Protein AF-A0A084EGR9-F1 (afdb_monomer_lite)

Foldseek 3Di:
DDDPPDDDPVRVVCLVVLLVCCLVVVDPLVVLQVQLVVLQVCLVVDPDVVSSVVSNVSSVSSVVSSVSNVPDHPVVVVVVVVVVVVVVPDDD

pLDDT: mean 81.94, std 16.38, range [44.16, 97.94]

Organism: Sphingobium yanoikuyae (NCBI:txid13690)

Secondary structure (DSSP, 8-state):
---TTSPPHHHHHHHHHHHHHHHHTSS-HHHHHHHHHHHHHHHHT-S-HHHHHHHHHHHHHHHHHHHHHTSS-HHHHHHHHHHHHHTT----

Structure (mmCIF, N/CA/C/O backbone):
data_AF-A0A084EGR9-F1
#
_entry.id   AF-A0A084EGR9-F1
#
loop_
_atom_site.group_PDB
_atom_site.id
_atom_site.type_symbol
_atom_site.label_atom_id
_atom_site.label_alt_id
_atom_site.label_comp_id
_atom_site.label_asym_id
_atom_site.label_entity_id
_atom_site.label_seq_id
_atom_site.pdbx_PDB_ins_code
_atom_site.Cartn_x
_atom_site.Cartn_y
_atom_site.Cartn_z
_atom_site.occupancy
_atom_site.B_iso_or_equiv
_atom_site.auth_seq_id
_atom_site.auth_comp_id
_atom_site.auth_asym_id
_atom_site.auth_atom_id
_atom_site.pdbx_PDB_model_num
ATOM 1 N N . MET A 1 1 ? 2.160 24.294 -8.907 1.00 50.25 1 MET A N 1
ATOM 2 C CA . MET A 1 1 ? 3.022 23.184 -9.355 1.00 50.25 1 MET A CA 1
ATOM 3 C C . MET A 1 1 ? 3.042 22.200 -8.210 1.00 50.25 1 MET A C 1
ATOM 5 O O . MET A 1 1 ? 3.292 22.648 -7.103 1.00 50.25 1 MET A O 1
ATOM 9 N N . HIS A 1 2 ? 2.659 20.949 -8.444 1.00 49.06 2 HIS A N 1
ATOM 10 C CA . HIS A 1 2 ? 2.869 19.885 -7.464 1.00 49.06 2 HIS A CA 1
ATOM 11 C C . HIS A 1 2 ? 4.316 19.437 -7.655 1.00 49.06 2 HIS A C 1
ATOM 13 O O . HIS A 1 2 ? 4.698 19.178 -8.801 1.00 49.06 2 HIS A O 1
ATOM 19 N N . GLU A 1 3 ? 5.129 19.443 -6.604 1.00 54.16 3 GLU A N 1
ATOM 20 C CA . GLU A 1 3 ? 6.418 18.763 -6.682 1.00 54.16 3 GLU A CA 1
ATOM 21 C C . GLU A 1 3 ? 6.138 17.264 -6.868 1.00 54.16 3 GLU A C 1
ATOM 23 O O . GLU A 1 3 ? 5.229 16.743 -6.224 1.00 54.16 3 GLU A O 1
ATOM 28 N N . PRO A 1 4 ? 6.831 16.586 -7.797 1.00 59.66 4 PRO A N 1
ATOM 29 C CA . PRO A 1 4 ? 6.581 15.176 -8.102 1.00 59.66 4 PRO A CA 1
ATOM 30 C C . PRO A 1 4 ? 6.824 14.240 -6.907 1.00 59.66 4 PRO A C 1
ATOM 32 O O . PRO A 1 4 ? 6.357 13.106 -6.947 1.00 59.66 4 PRO A O 1
ATOM 35 N N . ASP A 1 5 ? 7.498 14.730 -5.862 1.00 62.91 5 ASP A N 1
ATOM 36 C CA . ASP A 1 5 ? 7.815 13.992 -4.637 1.00 62.91 5 ASP A CA 1
ATOM 37 C C . ASP A 1 5 ? 6.801 14.220 -3.499 1.00 62.91 5 ASP A C 1
ATOM 39 O O . ASP A 1 5 ? 6.870 13.542 -2.473 1.00 62.91 5 ASP A O 1
ATOM 43 N N . ASP A 1 6 ? 5.847 15.145 -3.664 1.00 74.06 6 ASP A N 1
ATOM 44 C CA . ASP A 1 6 ? 4.786 15.357 -2.679 1.00 74.06 6 ASP A CA 1
ATOM 45 C C . ASP A 1 6 ? 3.601 14.423 -2.962 1.00 74.06 6 ASP A C 1
ATOM 47 O O . ASP A 1 6 ? 3.086 14.420 -4.088 1.00 74.06 6 ASP A O 1
ATOM 51 N N . PRO A 1 7 ? 3.103 13.681 -1.953 1.00 73.56 7 PRO A N 1
ATOM 52 C CA . PRO A 1 7 ? 1.933 12.845 -2.134 1.00 73.56 7 PRO A CA 1
ATOM 53 C C . PRO A 1 7 ? 0.742 13.707 -2.537 1.00 73.56 7 PRO A C 1
ATOM 55 O O . PRO A 1 7 ? 0.454 14.755 -1.950 1.00 73.56 7 PRO A O 1
ATOM 58 N N . CYS A 1 8 ? 0.010 13.250 -3.542 1.00 85.31 8 CYS A N 1
ATOM 59 C CA . CYS A 1 8 ? -1.213 13.920 -3.930 1.00 85.31 8 CYS A CA 1
ATOM 60 C C . CYS A 1 8 ? -2.295 13.730 -2.862 1.00 85.31 8 CYS A C 1
ATOM 62 O O . CYS A 1 8 ? -2.279 12.790 -2.065 1.00 85.31 8 CYS A O 1
ATOM 64 N N . PHE A 1 9 ? -3.312 14.595 -2.882 1.00 86.62 9 PHE A N 1
ATOM 65 C CA . PHE A 1 9 ? -4.432 14.519 -1.937 1.00 86.62 9 PHE A CA 1
ATOM 66 C C . PHE A 1 9 ? -5.069 13.118 -1.856 1.00 86.62 9 PHE A C 1
ATOM 68 O O . PHE A 1 9 ? -5.509 12.690 -0.789 1.00 86.62 9 PHE A O 1
ATOM 75 N N . ALA A 1 10 ? -5.114 12.387 -2.975 1.00 87.62 10 ALA A N 1
ATOM 76 C CA . ALA A 1 10 ? -5.646 11.030 -3.002 1.00 87.62 10 ALA A CA 1
ATOM 77 C C . ALA A 1 10 ? -4.770 10.044 -2.209 1.00 87.62 10 ALA A C 1
ATOM 79 O O . ALA A 1 10 ? -5.307 9.225 -1.467 1.00 87.62 10 ALA A O 1
ATOM 80 N N . GLU A 1 11 ? -3.446 10.144 -2.315 1.00 86.19 11 GLU A N 1
ATOM 81 C CA . GLU A 1 11 ? -2.498 9.297 -1.582 1.00 86.19 11 GLU A CA 1
ATOM 82 C C . GLU A 1 11 ? -2.544 9.591 -0.083 1.00 86.19 11 GLU A C 1
ATOM 84 O O . GLU A 1 11 ? -2.626 8.665 0.726 1.00 86.19 11 GLU A O 1
ATOM 89 N N . GLU A 1 12 ? -2.616 10.867 0.302 1.00 87.12 12 GLU A N 1
ATOM 90 C CA . GLU A 1 12 ? -2.808 11.252 1.703 1.00 87.12 12 GLU A CA 1
ATOM 91 C C . GLU A 1 12 ? -4.127 10.719 2.278 1.00 87.12 12 GLU A C 1
ATOM 93 O O . GLU A 1 12 ? -4.199 10.283 3.432 1.00 87.12 12 GLU A O 1
ATOM 98 N N . PHE A 1 13 ? -5.198 10.768 1.485 1.00 89.19 13 PHE A N 1
ATOM 99 C CA . PHE A 1 13 ? -6.506 10.268 1.888 1.00 89.19 13 PHE A CA 1
ATOM 100 C C . PHE A 1 13 ? -6.505 8.743 2.035 1.00 89.19 13 PHE A C 1
ATOM 102 O O . PHE A 1 13 ? -7.005 8.222 3.037 1.00 89.19 13 PHE A O 1
ATOM 109 N N . LEU A 1 14 ? -5.883 8.027 1.094 1.00 90.88 14 LEU A N 1
ATOM 110 C CA . LEU A 1 14 ? -5.678 6.581 1.178 1.00 90.88 14 LEU A CA 1
ATOM 111 C C . LEU A 1 14 ? -4.847 6.209 2.408 1.00 90.88 14 LEU A C 1
ATOM 113 O O . LEU A 1 14 ? -5.244 5.307 3.143 1.00 90.88 14 LEU A O 1
ATOM 117 N N . GLY A 1 15 ? -3.782 6.957 2.709 1.00 89.00 15 GLY A N 1
ATOM 118 C CA . GLY A 1 15 ? -2.962 6.757 3.906 1.00 89.00 15 GLY A CA 1
ATOM 119 C C . GLY A 1 15 ? -3.749 6.832 5.218 1.00 89.00 15 GLY A C 1
ATOM 120 O O . GLY A 1 15 ? -3.413 6.149 6.181 1.00 89.00 15 GLY A O 1
ATOM 121 N N . LYS A 1 16 ? -4.846 7.599 5.259 1.00 86.88 16 LYS A N 1
ATOM 122 C CA . LYS A 1 16 ? -5.732 7.692 6.434 1.00 86.88 16 LYS A CA 1
ATOM 123 C C . LYS A 1 16 ? -6.783 6.584 6.479 1.00 86.88 16 LYS A C 1
ATOM 125 O O . LYS A 1 16 ? -7.137 6.125 7.564 1.00 86.88 16 LYS A O 1
ATOM 130 N N . ILE A 1 17 ? -7.313 6.184 5.325 1.00 93.25 17 ILE A N 1
ATOM 131 C CA . ILE A 1 17 ? -8.448 5.253 5.244 1.00 93.25 17 ILE A CA 1
ATOM 132 C C . ILE A 1 17 ? -8.006 3.796 5.238 1.00 93.25 17 ILE A C 1
ATOM 134 O O . ILE A 1 17 ? -8.638 2.975 5.901 1.00 93.25 17 ILE A O 1
ATOM 138 N N . MET A 1 18 ? -6.928 3.461 4.532 1.00 94.75 18 MET A N 1
ATOM 139 C CA . MET A 1 18 ? -6.500 2.074 4.354 1.00 94.75 18 MET A CA 1
ATOM 140 C C . MET A 1 18 ? -6.230 1.360 5.685 1.00 94.75 18 MET A C 1
ATOM 142 O O . MET A 1 18 ? -6.803 0.286 5.886 1.00 94.75 18 MET A O 1
ATOM 146 N N . PRO A 1 19 ? -5.498 1.947 6.655 1.00 92.38 19 PRO A N 1
ATOM 147 C CA . PRO A 1 19 ? -5.323 1.319 7.965 1.00 92.38 19 PRO A CA 1
ATOM 148 C C . PRO A 1 19 ? -6.645 1.075 8.708 1.00 92.38 19 PRO A C 1
ATOM 150 O O . PRO A 1 19 ? -6.809 0.057 9.381 1.00 92.38 19 PRO A O 1
ATOM 153 N N . ALA A 1 20 ? -7.614 1.991 8.578 1.00 88.88 20 ALA A N 1
ATOM 154 C CA . ALA A 1 20 ? -8.922 1.860 9.214 1.00 88.88 20 ALA A CA 1
ATOM 155 C C . ALA A 1 20 ? -9.749 0.725 8.590 1.00 88.88 20 ALA A C 1
ATOM 157 O O . ALA A 1 20 ? -10.313 -0.083 9.326 1.00 88.88 20 ALA A O 1
ATOM 158 N N . LEU A 1 21 ? -9.779 0.622 7.257 1.00 91.19 21 LEU A N 1
ATOM 159 C CA . LEU A 1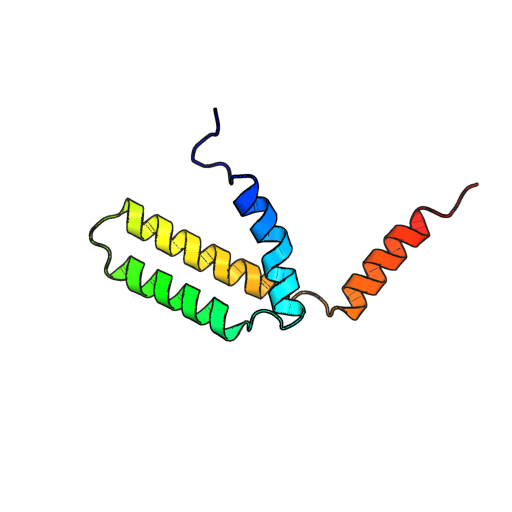 21 ? -10.468 -0.461 6.542 1.00 91.19 21 LEU A CA 1
ATOM 160 C C . LEU A 1 21 ? -9.861 -1.834 6.855 1.00 91.19 21 LEU A C 1
ATOM 162 O O . LEU A 1 21 ? -10.596 -2.804 7.038 1.00 91.19 21 LEU A O 1
ATOM 166 N N . ILE A 1 22 ? -8.529 -1.918 6.963 1.00 92.00 22 ILE A N 1
ATOM 167 C CA . ILE A 1 22 ? -7.842 -3.155 7.363 1.00 92.00 22 ILE A CA 1
ATOM 168 C C . ILE A 1 22 ? -8.246 -3.541 8.791 1.00 92.00 22 ILE A C 1
ATOM 170 O O . ILE A 1 22 ? -8.637 -4.679 9.041 1.00 92.00 22 ILE A O 1
ATOM 174 N N . ARG A 1 23 ? -8.230 -2.582 9.726 1.00 86.56 23 ARG A N 1
ATOM 175 C CA . ARG A 1 23 ? -8.601 -2.817 11.131 1.00 86.56 23 ARG A CA 1
ATOM 176 C C . ARG A 1 23 ? -10.063 -3.234 11.306 1.00 86.56 23 ARG A C 1
ATOM 178 O O . ARG A 1 23 ? -10.364 -4.034 12.188 1.00 86.56 23 ARG A O 1
ATOM 185 N N . MET A 1 24 ? -10.972 -2.694 10.494 1.00 88.38 24 MET A N 1
ATOM 186 C CA . MET A 1 24 ? -12.390 -3.081 10.497 1.00 88.38 24 MET A CA 1
ATOM 187 C C . MET A 1 24 ? -12.628 -4.467 9.881 1.00 88.38 24 MET A C 1
ATOM 189 O O . MET A 1 24 ? -13.700 -5.037 10.067 1.00 88.38 24 MET A O 1
ATOM 193 N N . GLY A 1 25 ? -11.631 -5.034 9.195 1.00 87.44 25 GLY A N 1
ATOM 194 C CA . GLY A 1 25 ? -11.731 -6.322 8.515 1.00 87.44 25 GLY A CA 1
ATOM 195 C C . GLY A 1 25 ? -12.391 -6.249 7.136 1.00 87.44 25 GLY A C 1
ATOM 196 O O . GLY A 1 25 ? -12.520 -7.285 6.484 1.00 87.44 25 GLY A O 1
ATOM 197 N N . ASP A 1 26 ? -12.754 -5.050 6.667 1.00 92.50 26 ASP A N 1
ATOM 198 C CA . ASP A 1 26 ? -13.286 -4.818 5.317 1.00 92.50 26 ASP A CA 1
ATOM 199 C C . ASP A 1 26 ? -12.246 -5.178 4.249 1.00 92.50 26 ASP A C 1
ATOM 201 O O . ASP A 1 26 ? -12.569 -5.686 3.174 1.00 92.50 26 ASP A O 1
ATOM 205 N N . ILE A 1 27 ? -10.971 -4.955 4.576 1.00 93.81 27 ILE A N 1
ATOM 206 C CA . ILE A 1 27 ? -9.825 -5.385 3.787 1.00 93.81 27 ILE A CA 1
ATOM 207 C C . ILE A 1 27 ? -9.004 -6.358 4.626 1.00 93.81 27 ILE A C 1
ATOM 209 O O . ILE A 1 27 ? -8.561 -6.049 5.728 1.00 93.81 27 ILE A O 1
ATOM 213 N N . ARG A 1 28 ? -8.759 -7.556 4.093 1.00 93.69 28 ARG A N 1
ATOM 214 C CA . ARG A 1 28 ? -7.937 -8.548 4.791 1.00 93.69 28 ARG A CA 1
ATOM 215 C C . ARG A 1 28 ? -6.468 -8.144 4.743 1.00 93.69 28 ARG A C 1
ATOM 217 O O . ARG A 1 28 ? -5.908 -8.025 3.656 1.00 93.69 28 ARG A O 1
ATOM 224 N N . GLU A 1 29 ? -5.831 -8.080 5.907 1.00 93.25 29 GLU A N 1
ATOM 225 C CA . GLU A 1 29 ? -4.385 -7.864 6.063 1.00 93.25 29 GLU A CA 1
ATOM 226 C C . GLU A 1 29 ? -3.555 -8.759 5.129 1.00 93.25 29 GLU A C 1
ATOM 228 O O . GLU A 1 29 ? -2.726 -8.281 4.359 1.00 93.25 29 GLU A O 1
ATOM 233 N N . SER A 1 30 ? -3.862 -10.058 5.105 1.00 94.81 30 SER A N 1
ATOM 234 C CA . SER A 1 30 ? -3.178 -11.032 4.244 1.00 94.81 30 SER A CA 1
ATOM 235 C C . SER A 1 30 ? -3.286 -10.734 2.747 1.00 94.81 30 SER A C 1
ATOM 237 O O . SER A 1 30 ? -2.461 -11.209 1.974 1.00 94.81 30 SER A O 1
ATOM 239 N N . SER A 1 31 ? -4.303 -9.987 2.310 1.00 96.81 31 SER A N 1
ATOM 240 C CA . SER A 1 31 ? -4.428 -9.570 0.909 1.00 96.81 31 SER A CA 1
ATOM 241 C C . SER A 1 31 ? -3.513 -8.384 0.603 1.00 96.81 31 SER A C 1
ATOM 243 O O . SER A 1 31 ? -2.901 -8.366 -0.458 1.00 96.81 31 SER A O 1
ATOM 245 N N . ILE A 1 32 ? -3.354 -7.452 1.546 1.00 96.25 32 ILE A N 1
ATOM 246 C CA . ILE A 1 32 ? -2.427 -6.318 1.418 1.00 96.25 32 ILE A CA 1
ATOM 247 C C . ILE A 1 32 ? -0.971 -6.786 1.447 1.00 96.25 32 ILE A C 1
ATOM 249 O O . ILE A 1 32 ? -0.189 -6.375 0.598 1.00 96.25 32 ILE A O 1
ATOM 253 N N . LEU A 1 33 ? -0.617 -7.704 2.351 1.00 95.94 33 LEU A N 1
ATOM 254 C CA . LEU A 1 33 ? 0.739 -8.264 2.396 1.00 95.94 33 LEU A CA 1
ATOM 255 C C . LEU A 1 33 ? 1.089 -9.031 1.114 1.00 95.94 33 LEU A C 1
ATOM 257 O O . LEU A 1 33 ? 2.180 -8.861 0.586 1.00 95.94 33 LEU A O 1
ATOM 261 N N . LYS A 1 34 ? 0.141 -9.792 0.548 1.00 97.81 34 LYS A N 1
ATOM 262 C CA . LYS A 1 34 ? 0.342 -10.450 -0.754 1.00 97.81 34 LYS A CA 1
ATOM 263 C C . LYS A 1 34 ? 0.589 -9.460 -1.889 1.00 97.81 34 LYS A C 1
ATOM 265 O O . LYS A 1 34 ? 1.401 -9.754 -2.756 1.00 97.81 34 LYS A O 1
ATOM 270 N N . LEU A 1 35 ? -0.107 -8.321 -1.896 1.00 97.50 35 LEU A N 1
ATOM 271 C CA . LEU A 1 35 ? 0.141 -7.260 -2.875 1.00 97.50 35 LEU A CA 1
ATOM 272 C C . LEU A 1 35 ? 1.539 -6.658 -2.687 1.00 97.50 35 LEU A C 1
ATOM 274 O O . LEU A 1 35 ? 2.234 -6.446 -3.671 1.00 97.50 35 LEU A O 1
ATOM 278 N N . ALA A 1 36 ? 1.984 -6.451 -1.444 1.00 96.81 36 ALA A N 1
ATOM 279 C CA . ALA A 1 36 ? 3.339 -5.969 -1.174 1.00 96.81 36 ALA A CA 1
ATOM 280 C C . ALA A 1 36 ? 4.408 -6.952 -1.681 1.00 96.81 36 ALA A C 1
ATOM 282 O O . ALA A 1 36 ? 5.363 -6.542 -2.332 1.00 96.81 36 ALA A O 1
ATOM 283 N N . ASP A 1 37 ? 4.213 -8.253 -1.457 1.00 97.44 37 ASP A N 1
ATOM 284 C CA . ASP A 1 37 ? 5.129 -9.290 -1.943 1.00 97.44 37 ASP A CA 1
ATOM 285 C C . ASP A 1 37 ? 5.124 -9.398 -3.481 1.00 97.44 37 ASP A C 1
ATOM 287 O O . ASP A 1 37 ? 6.150 -9.702 -4.097 1.00 97.44 37 ASP A O 1
ATOM 291 N N . GLN A 1 38 ? 3.979 -9.134 -4.121 1.00 97.94 38 GLN A N 1
ATOM 292 C CA . GLN A 1 38 ? 3.882 -9.025 -5.579 1.00 97.94 38 GLN A CA 1
ATOM 293 C C . GLN A 1 38 ? 4.669 -7.824 -6.101 1.00 97.94 38 GLN A C 1
ATOM 295 O O . GLN A 1 38 ? 5.457 -7.999 -7.025 1.00 97.94 38 GLN A O 1
ATOM 300 N N . CYS A 1 39 ? 4.527 -6.650 -5.478 1.00 97.00 39 CYS A N 1
ATOM 301 C CA . CYS A 1 39 ? 5.308 -5.465 -5.831 1.00 97.00 39 CYS A CA 1
ATOM 302 C C . CYS A 1 39 ? 6.815 -5.722 -5.712 1.00 97.00 39 CYS A C 1
ATOM 304 O O . CYS A 1 39 ? 7.548 -5.413 -6.646 1.00 97.00 39 CYS A O 1
ATOM 306 N N . ASP A 1 40 ? 7.274 -6.358 -4.629 1.00 96.19 40 ASP A N 1
ATOM 307 C CA . ASP A 1 40 ? 8.687 -6.729 -4.493 1.00 96.19 40 ASP A CA 1
ATOM 308 C C . ASP A 1 40 ? 9.115 -7.681 -5.612 1.00 96.19 40 ASP A C 1
ATOM 310 O O . ASP A 1 40 ? 10.157 -7.489 -6.234 1.00 96.19 40 ASP A O 1
ATOM 314 N N . THR A 1 41 ? 8.308 -8.706 -5.900 1.00 97.00 41 THR A N 1
ATOM 315 C CA . THR A 1 41 ? 8.611 -9.662 -6.972 1.00 97.00 41 THR A CA 1
ATOM 316 C C . THR A 1 41 ? 8.726 -8.949 -8.317 1.00 97.00 41 THR A C 1
ATOM 318 O O . THR A 1 41 ? 9.662 -9.212 -9.066 1.00 97.00 41 THR A O 1
ATOM 321 N N . GLU A 1 42 ? 7.810 -8.040 -8.633 1.00 96.88 42 GLU A N 1
ATOM 322 C CA . GLU A 1 42 ? 7.832 -7.266 -9.874 1.00 96.88 42 GLU A CA 1
ATOM 323 C C . GLU A 1 42 ? 9.037 -6.319 -9.932 1.00 96.88 42 GLU A C 1
ATOM 325 O O . GLU A 1 42 ? 9.697 -6.261 -10.969 1.00 96.88 42 GLU A O 1
ATOM 330 N N . ALA A 1 43 ? 9.399 -5.673 -8.819 1.00 95.25 43 ALA A N 1
ATOM 331 C CA . ALA A 1 43 ? 10.577 -4.812 -8.727 1.00 95.25 43 ALA A CA 1
ATOM 332 C C . ALA A 1 43 ? 11.872 -5.575 -9.046 1.00 95.25 43 ALA A C 1
ATOM 334 O O . ALA A 1 43 ? 12.674 -5.122 -9.859 1.00 95.25 43 ALA A O 1
ATOM 335 N N . HIS A 1 44 ? 12.036 -6.785 -8.495 1.00 92.81 44 HIS A N 1
ATOM 336 C CA . HIS A 1 44 ? 13.220 -7.626 -8.724 1.00 92.81 44 HIS A CA 1
ATOM 337 C C . HIS A 1 44 ? 13.390 -8.056 -10.188 1.00 92.81 44 HIS A C 1
ATOM 339 O O . HIS A 1 44 ? 14.508 -8.336 -10.623 1.00 92.81 44 HIS A O 1
ATOM 345 N N . HIS A 1 45 ? 12.293 -8.146 -10.943 1.00 94.50 45 HIS A N 1
ATOM 346 C CA . HIS A 1 45 ? 12.313 -8.513 -12.359 1.00 94.50 45 HIS A CA 1
ATOM 347 C C . HIS A 1 45 ? 12.219 -7.293 -13.287 1.00 94.50 45 HIS A C 1
ATOM 349 O O . HIS A 1 45 ? 12.212 -7.466 -14.510 1.00 94.50 45 HIS A O 1
ATOM 355 N N . CYS A 1 46 ? 12.143 -6.077 -12.740 1.00 92.06 46 CYS A N 1
ATOM 356 C CA . CYS A 1 46 ? 11.982 -4.869 -13.527 1.00 92.06 46 CYS A CA 1
ATOM 357 C C . CYS A 1 46 ? 13.315 -4.481 -14.191 1.00 92.06 46 CYS A C 1
ATOM 359 O O . CYS A 1 46 ? 14.311 -4.257 -13.502 1.00 92.06 46 CYS A O 1
ATOM 361 N N . PRO A 1 47 ? 13.374 -4.374 -15.531 1.00 91.75 47 PRO A N 1
ATOM 362 C CA . PRO A 1 47 ? 14.589 -3.949 -16.223 1.00 91.75 47 PRO A CA 1
ATOM 363 C C . PRO A 1 47 ? 14.835 -2.433 -16.122 1.00 91.75 47 PRO A C 1
ATOM 365 O O . PRO A 1 47 ? 15.889 -1.960 -16.552 1.00 91.75 47 PRO A O 1
ATOM 368 N N . TYR A 1 48 ? 13.877 -1.669 -15.589 1.00 93.94 48 TYR A N 1
ATOM 369 C CA . TYR A 1 48 ? 13.931 -0.215 -15.467 1.00 93.94 48 TYR A CA 1
ATOM 370 C C . TYR A 1 48 ? 14.087 0.185 -13.998 1.00 93.94 48 TYR A C 1
ATOM 372 O O . TYR A 1 48 ? 13.204 -0.078 -13.188 1.00 93.94 48 TYR A O 1
ATOM 380 N N . VAL A 1 49 ? 15.200 0.847 -13.669 1.00 88.81 49 VAL A N 1
ATOM 381 C CA . VAL A 1 49 ? 15.549 1.218 -12.283 1.00 88.81 49 VAL A CA 1
ATOM 382 C C . VAL A 1 49 ? 14.451 2.064 -11.634 1.00 88.81 49 VAL A C 1
ATOM 384 O O . VAL A 1 49 ? 13.934 1.679 -10.592 1.00 88.81 49 VAL A O 1
ATOM 387 N N . ASP A 1 50 ? 14.017 3.139 -12.298 1.00 92.19 50 ASP A N 1
ATOM 388 C CA . ASP A 1 50 ? 13.001 4.056 -11.761 1.00 92.19 50 ASP A CA 1
ATOM 389 C C . ASP A 1 50 ? 11.654 3.362 -11.485 1.00 92.19 50 ASP A C 1
ATOM 391 O O . ASP A 1 50 ? 10.944 3.694 -10.539 1.00 92.19 50 ASP A O 1
ATOM 395 N N . GLU A 1 51 ? 11.268 2.390 -12.315 1.00 90.62 51 GLU A N 1
ATOM 396 C CA . GLU A 1 51 ? 10.023 1.640 -12.125 1.00 90.62 51 GLU A CA 1
ATOM 397 C C . GLU A 1 51 ? 10.161 0.601 -11.004 1.00 90.62 51 GLU A C 1
ATOM 399 O O . GLU A 1 51 ? 9.23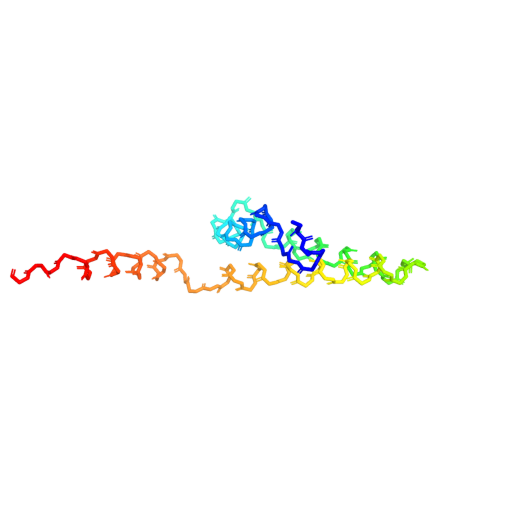5 0.441 -10.208 1.00 90.62 51 GLU A O 1
ATOM 404 N N . GLY A 1 52 ? 11.333 -0.032 -10.881 1.00 93.50 52 GLY A N 1
ATOM 405 C CA . GLY A 1 52 ? 11.677 -0.893 -9.750 1.00 93.50 52 GLY A CA 1
ATOM 406 C C . GLY A 1 52 ? 11.601 -0.153 -8.412 1.00 93.50 52 GLY A C 1
ATOM 407 O O . GLY A 1 52 ? 10.912 -0.609 -7.503 1.00 93.50 52 GLY A O 1
ATOM 408 N N . GLU A 1 53 ? 12.201 1.036 -8.315 1.00 92.62 53 GLU A N 1
ATOM 409 C CA . GLU A 1 53 ? 12.154 1.863 -7.099 1.00 92.62 53 GLU A CA 1
ATOM 410 C C . GLU A 1 53 ? 10.716 2.260 -6.723 1.00 92.62 53 GLU A C 1
ATOM 412 O O . GLU A 1 53 ? 10.337 2.227 -5.550 1.00 92.62 53 GLU A O 1
ATOM 417 N N . ARG A 1 54 ? 9.867 2.576 -7.710 1.00 92.44 54 ARG A N 1
ATOM 418 C CA . ARG A 1 54 ? 8.445 2.881 -7.463 1.00 92.44 54 ARG A CA 1
ATOM 419 C C . ARG A 1 54 ? 7.671 1.675 -6.934 1.00 92.44 54 ARG A C 1
ATOM 421 O O . ARG A 1 54 ? 6.796 1.840 -6.082 1.00 92.44 54 ARG A O 1
ATOM 428 N N . LEU A 1 55 ? 7.976 0.472 -7.418 1.00 94.38 55 LEU A N 1
ATOM 429 C CA . LEU A 1 55 ? 7.369 -0.768 -6.927 1.00 94.38 55 LEU A CA 1
ATOM 430 C C . LEU A 1 55 ? 7.809 -1.076 -5.488 1.00 94.38 55 LEU A C 1
ATOM 432 O O . LEU A 1 55 ? 6.965 -1.408 -4.655 1.00 94.38 55 LEU A O 1
ATOM 436 N N . GLU A 1 56 ? 9.087 -0.878 -5.158 1.00 93.94 56 GLU A N 1
ATOM 437 C CA . GLU A 1 56 ? 9.604 -1.019 -3.787 1.00 93.94 56 GLU A CA 1
ATOM 438 C C . GLU A 1 56 ? 8.960 -0.012 -2.816 1.00 93.94 56 GLU A C 1
ATOM 440 O O . GLU A 1 56 ? 8.577 -0.359 -1.690 1.00 93.94 56 GLU A O 1
ATOM 445 N N . GLN A 1 57 ? 8.769 1.237 -3.254 1.00 93.75 57 GLN A N 1
ATOM 446 C CA . GLN A 1 57 ? 8.046 2.252 -2.482 1.00 93.75 57 GLN A CA 1
ATOM 447 C C . GLN A 1 57 ? 6.588 1.844 -2.243 1.00 93.75 57 GLN A C 1
ATOM 449 O O . GLN A 1 57 ? 6.102 1.923 -1.112 1.00 93.75 57 GLN A O 1
ATOM 454 N N . MET A 1 58 ? 5.900 1.345 -3.273 1.00 94.56 58 MET A N 1
ATOM 455 C CA . MET A 1 58 ? 4.526 0.849 -3.152 1.00 94.56 58 MET A CA 1
ATOM 456 C C . MET A 1 58 ? 4.435 -0.294 -2.131 1.00 94.56 58 MET A C 1
ATOM 458 O O . MET A 1 58 ? 3.578 -0.268 -1.244 1.00 94.56 58 MET A O 1
ATOM 462 N N . ALA A 1 59 ? 5.349 -1.267 -2.199 1.00 95.62 59 ALA A N 1
ATOM 463 C CA . ALA A 1 59 ? 5.416 -2.378 -1.253 1.00 95.62 59 ALA A CA 1
ATOM 464 C C . ALA A 1 59 ? 5.616 -1.890 0.192 1.00 95.62 59 ALA A C 1
ATOM 466 O O . ALA A 1 59 ? 4.977 -2.384 1.127 1.00 95.62 59 ALA A O 1
ATOM 467 N N . THR A 1 60 ? 6.460 -0.874 0.377 1.00 94.81 60 THR A N 1
ATOM 468 C CA . THR A 1 60 ? 6.707 -0.235 1.676 1.00 94.81 60 THR A CA 1
ATOM 469 C C . THR A 1 60 ? 5.450 0.446 2.224 1.00 94.81 60 THR A C 1
ATOM 471 O O . THR A 1 60 ? 5.100 0.236 3.387 1.00 94.81 60 THR A O 1
ATOM 474 N N . ILE A 1 61 ? 4.720 1.197 1.393 1.00 94.06 61 ILE A N 1
ATOM 475 C CA . ILE A 1 61 ? 3.459 1.858 1.775 1.00 94.06 61 ILE A CA 1
ATOM 476 C C . ILE A 1 61 ? 2.408 0.827 2.206 1.00 94.06 61 ILE A C 1
ATOM 478 O O . ILE A 1 61 ? 1.783 0.980 3.258 1.00 94.06 61 ILE A O 1
ATOM 482 N N . LEU A 1 62 ? 2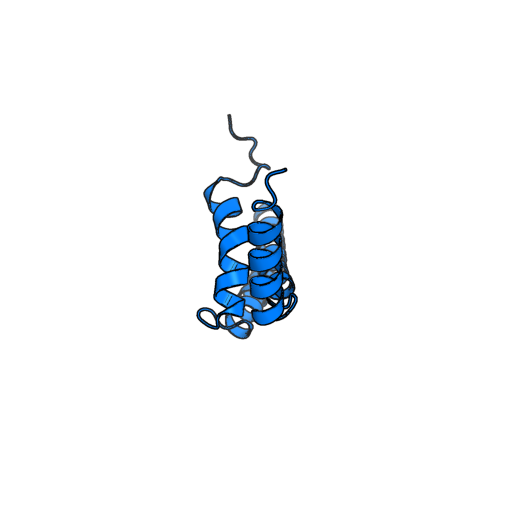.247 -0.257 1.442 1.00 95.00 62 LEU A N 1
ATOM 483 C CA . LEU A 1 62 ? 1.300 -1.330 1.762 1.00 95.00 62 LEU A CA 1
ATOM 484 C C . LEU A 1 62 ? 1.595 -1.957 3.133 1.00 95.00 62 LEU A C 1
ATOM 486 O O . LEU A 1 62 ? 0.677 -2.177 3.929 1.00 95.00 62 LEU A O 1
ATOM 490 N N . ARG A 1 63 ? 2.874 -2.202 3.443 1.00 94.25 63 ARG A N 1
ATOM 491 C CA . ARG A 1 63 ? 3.302 -2.718 4.755 1.00 94.25 63 ARG A CA 1
ATOM 492 C C . ARG A 1 63 ? 3.082 -1.702 5.870 1.00 94.25 63 ARG A C 1
ATOM 494 O O . ARG A 1 63 ? 2.620 -2.089 6.942 1.00 94.25 63 ARG A O 1
ATOM 501 N N . SER A 1 64 ? 3.335 -0.419 5.613 1.00 93.81 64 SER A N 1
ATOM 502 C CA . SER A 1 64 ? 3.041 0.656 6.568 1.00 93.81 64 SER A CA 1
ATOM 503 C C . SER A 1 64 ? 1.567 0.655 6.965 1.00 93.81 64 SER A C 1
ATOM 505 O O . SER A 1 64 ? 1.257 0.699 8.152 1.00 93.81 64 SER A O 1
ATOM 507 N N . TRP A 1 65 ? 0.647 0.510 6.005 1.00 94.25 65 TRP A N 1
ATOM 508 C CA . TRP A 1 65 ? -0.785 0.481 6.314 1.00 94.25 65 TRP A CA 1
ATOM 509 C C . TRP A 1 65 ? -1.188 -0.689 7.210 1.00 94.25 65 TRP A C 1
ATOM 511 O O . TRP A 1 65 ? -2.052 -0.530 8.071 1.00 94.25 65 TRP A O 1
ATOM 521 N N . VAL A 1 66 ? -0.567 -1.857 7.032 1.00 94.12 66 VAL A N 1
ATOM 522 C CA . VAL A 1 66 ? -0.794 -3.033 7.887 1.00 94.12 66 VAL A CA 1
ATOM 523 C C . VAL A 1 66 ? -0.275 -2.797 9.306 1.00 94.12 66 VAL A C 1
ATOM 525 O O . VAL A 1 66 ? -0.965 -3.110 10.281 1.00 94.12 66 VAL A O 1
ATOM 528 N N . ILE A 1 67 ? 0.911 -2.201 9.439 1.00 90.25 67 ILE A N 1
ATOM 529 C CA . ILE A 1 67 ? 1.488 -1.836 10.740 1.00 90.25 67 ILE A CA 1
ATOM 530 C C . ILE A 1 67 ? 0.570 -0.839 11.460 1.00 90.25 67 ILE A C 1
ATOM 532 O O . ILE A 1 67 ? 0.210 -1.051 12.617 1.00 90.25 67 ILE A O 1
ATOM 536 N N . ASP A 1 68 ? 0.108 0.194 10.758 1.00 90.06 68 ASP A N 1
ATOM 537 C CA . ASP A 1 68 ? -0.798 1.208 11.304 1.00 90.06 68 ASP A CA 1
ATOM 538 C C . ASP A 1 68 ? -2.176 0.627 11.673 1.00 90.06 68 ASP A C 1
ATOM 540 O O . ASP A 1 68 ? -2.810 1.025 12.663 1.00 90.06 68 ASP A O 1
ATOM 544 N N . ALA A 1 69 ? -2.656 -0.355 10.905 1.00 89.06 69 ALA A N 1
ATOM 545 C CA . ALA A 1 69 ? -3.888 -1.078 11.203 1.00 89.06 69 ALA A CA 1
ATOM 546 C C . ALA A 1 69 ? -3.772 -1.890 12.500 1.00 89.06 69 ALA A C 1
ATOM 548 O O . ALA A 1 69 ? -4.728 -1.907 13.281 1.00 89.06 69 ALA A O 1
ATOM 549 N N . SER A 1 70 ? -2.588 -2.460 12.752 1.00 82.12 70 SER A N 1
ATOM 550 C CA . SER A 1 70 ? -2.226 -3.233 13.951 1.00 82.12 70 SER A CA 1
ATOM 551 C C . SER A 1 70 ? -2.067 -2.384 15.220 1.00 82.12 70 SER A C 1
ATOM 553 O O . SER A 1 70 ? -1.755 -2.921 16.284 1.00 82.12 70 SER A O 1
ATOM 555 N N . GLY A 1 71 ? -2.276 -1.063 15.124 1.00 66.81 71 GLY A N 1
ATOM 556 C CA . GLY A 1 71 ? -2.340 -0.149 16.264 1.00 66.81 71 GLY A CA 1
ATOM 557 C C . GLY A 1 71 ? -3.358 -0.569 17.340 1.00 66.81 71 GLY A C 1
ATOM 558 O O . GLY A 1 71 ? -4.081 -1.555 17.181 1.00 66.81 71 GLY A O 1
ATOM 559 N N . PRO A 1 72 ? -3.433 0.172 18.464 1.00 60.22 72 PRO A N 1
ATOM 560 C CA . PRO A 1 72 ? -4.218 -0.240 19.622 1.00 60.22 72 PRO A CA 1
ATOM 561 C C . PRO A 1 72 ? -5.673 -0.533 19.224 1.00 60.22 72 PRO A C 1
ATOM 563 O O . PRO A 1 72 ? -6.211 0.129 18.325 1.00 60.22 72 PRO A O 1
ATOM 566 N N . PRO A 1 73 ? -6.298 -1.544 19.855 1.00 59.03 73 PRO A N 1
ATOM 567 C CA . PRO A 1 73 ? -7.571 -2.097 19.422 1.00 59.03 73 PRO A CA 1
ATOM 568 C C . PRO A 1 73 ? -8.638 -1.007 19.236 1.00 59.03 73 PRO A C 1
ATOM 570 O O . PRO A 1 73 ? -8.582 0.043 19.882 1.00 59.03 73 PRO A O 1
ATOM 573 N N . PRO A 1 74 ? -9.657 -1.234 18.387 1.00 59.59 74 PRO A N 1
ATOM 574 C CA . PRO A 1 74 ? -10.711 -0.252 18.117 1.00 59.59 74 PRO A CA 1
ATOM 575 C C . PRO A 1 74 ? -11.360 0.334 19.381 1.00 59.59 74 PRO A C 1
ATOM 577 O O . PRO A 1 74 ? -11.784 1.487 19.372 1.00 59.59 74 PRO A O 1
ATOM 580 N N . SER A 1 75 ? -11.400 -0.430 20.481 1.00 60.53 75 SER A N 1
ATOM 581 C CA . SER A 1 75 ? -11.844 0.031 21.802 1.00 60.53 75 SER A CA 1
ATOM 582 C C . SER A 1 75 ? -11.029 1.206 22.332 1.00 60.53 75 SER A C 1
ATOM 584 O O . SER A 1 75 ? -11.604 2.159 22.850 1.00 60.53 75 SER A O 1
ATOM 586 N N . ASP A 1 76 ? -9.712 1.160 22.171 1.00 60.44 76 ASP A N 1
ATOM 587 C CA . ASP A 1 76 ? -8.769 2.142 22.698 1.00 60.44 76 ASP A CA 1
ATOM 588 C C . ASP A 1 76 ? -8.753 3.384 21.816 1.00 60.44 76 ASP A C 1
ATOM 590 O O . ASP A 1 76 ? -8.727 4.505 22.319 1.00 60.44 76 ASP A O 1
ATOM 594 N N . TRP A 1 77 ? -8.887 3.201 20.501 1.00 62.88 77 TRP A N 1
ATOM 595 C CA . TRP A 1 77 ? -9.071 4.309 19.570 1.00 62.88 77 TRP A CA 1
ATOM 596 C C . TRP A 1 77 ? -10.413 5.024 19.797 1.00 62.88 77 TRP A C 1
ATOM 598 O O . TRP A 1 77 ? -10.443 6.250 19.901 1.00 62.88 77 TRP A O 1
ATOM 608 N N . HIS A 1 78 ? -11.520 4.287 19.958 1.00 65.38 78 HIS A N 1
ATOM 609 C CA . HIS A 1 78 ? -12.822 4.867 20.310 1.00 65.38 78 HIS A CA 1
ATOM 610 C C . HIS A 1 78 ? -12.802 5.535 21.68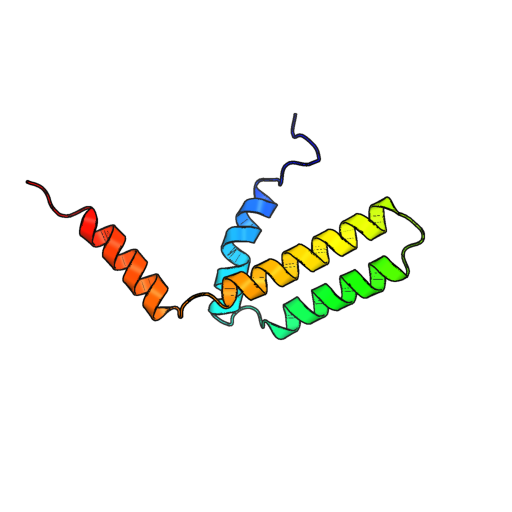8 1.00 65.38 78 HIS A C 1
ATOM 612 O O . HIS A 1 78 ? -13.394 6.603 21.859 1.00 65.38 78 HIS A O 1
ATOM 618 N N . ALA A 1 79 ? -12.123 4.939 22.670 1.00 61.22 79 ALA A N 1
ATOM 619 C CA . ALA A 1 79 ? -11.953 5.530 23.990 1.00 61.22 79 ALA A CA 1
ATOM 620 C C . ALA A 1 79 ? -11.140 6.829 23.920 1.00 61.22 79 ALA A C 1
ATOM 622 O O . ALA A 1 79 ? -11.525 7.815 24.544 1.00 61.22 79 ALA A O 1
ATOM 623 N N . GLU A 1 80 ? -10.069 6.869 23.130 1.00 63.00 80 GLU A N 1
ATOM 624 C CA . GLU A 1 80 ? -9.236 8.057 22.943 1.00 63.00 80 GLU A CA 1
ATOM 625 C C . GLU A 1 80 ? -9.973 9.1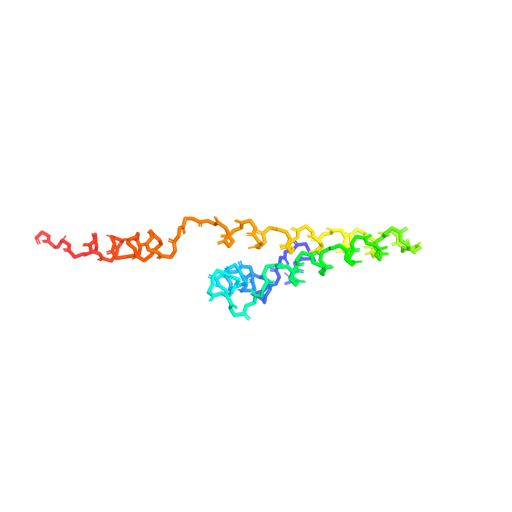68 22.183 1.00 63.00 80 GLU A C 1
ATOM 627 O O . GLU A 1 80 ? -9.918 10.330 22.585 1.00 63.00 80 GLU A O 1
ATOM 632 N N . GLN A 1 81 ? -10.749 8.828 21.149 1.00 60.06 81 GLN A N 1
ATOM 633 C CA . GLN A 1 81 ? -11.626 9.790 20.474 1.00 60.06 81 GLN A CA 1
ATOM 634 C C . GLN A 1 81 ? -12.660 10.370 21.439 1.00 60.06 81 GLN A C 1
ATOM 636 O O . GLN A 1 81 ? -12.755 11.589 21.556 1.00 60.06 81 GLN A O 1
ATOM 641 N N . ARG A 1 82 ? -13.357 9.524 22.213 1.00 62.12 82 ARG A N 1
ATOM 642 C CA . ARG A 1 82 ? -14.303 9.986 23.244 1.00 62.12 82 ARG A CA 1
ATOM 643 C C . ARG A 1 82 ? -13.627 10.871 24.291 1.00 62.12 82 ARG A C 1
ATOM 645 O O . ARG A 1 82 ? -14.195 11.890 24.666 1.00 62.12 82 ARG A O 1
ATOM 652 N N . ARG A 1 83 ? -12.417 10.533 24.748 1.00 62.47 83 ARG A N 1
ATOM 653 C CA . ARG A 1 83 ? -11.644 11.366 25.690 1.00 62.47 83 ARG A CA 1
ATOM 654 C C . ARG A 1 83 ? -11.312 12.739 25.108 1.00 62.47 83 ARG A C 1
ATOM 656 O O . ARG A 1 83 ? -11.424 13.733 25.822 1.00 62.47 83 ARG A O 1
ATOM 663 N N . LYS A 1 84 ? -10.942 12.816 23.827 1.00 64.31 84 LYS A N 1
ATOM 664 C CA . LYS A 1 84 ? -10.692 14.089 23.133 1.00 64.31 84 LYS A CA 1
ATOM 665 C C . LYS A 1 84 ? -11.962 14.922 22.987 1.00 64.31 84 LYS A C 1
ATOM 667 O O . LYS A 1 84 ? -11.902 16.124 23.209 1.00 64.31 84 LYS A O 1
ATOM 672 N N . THR A 1 85 ? -13.108 14.301 22.699 1.00 60.34 85 THR A N 1
ATOM 673 C CA . THR A 1 85 ? -14.401 15.005 22.654 1.00 60.34 85 THR A CA 1
ATOM 674 C C . THR A 1 85 ? -14.808 15.527 24.032 1.00 60.34 85 THR A C 1
ATOM 676 O O . THR A 1 85 ? -15.263 16.658 24.154 1.00 60.34 85 THR A O 1
ATOM 679 N N . LEU A 1 86 ? -14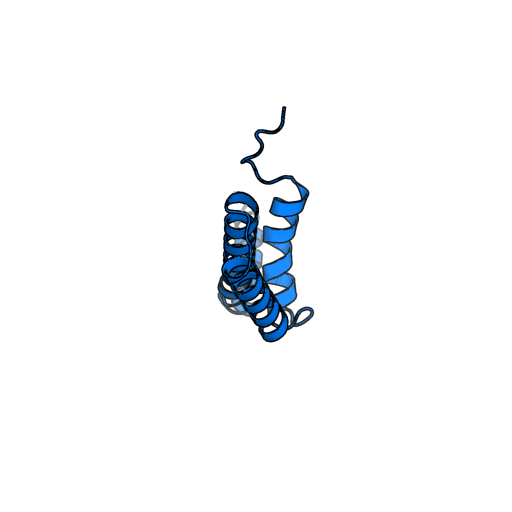.603 14.728 25.084 1.00 58.03 86 LEU A N 1
ATOM 680 C CA . LEU A 1 86 ? -14.942 15.101 26.460 1.00 58.03 86 LEU A CA 1
ATOM 681 C C . LEU A 1 86 ? -14.053 16.227 27.007 1.00 58.03 86 LEU A C 1
ATOM 683 O O . LEU A 1 86 ? -14.548 17.068 27.746 1.00 58.03 86 LEU A O 1
ATOM 687 N N . ARG A 1 87 ? -12.774 16.309 26.607 1.00 54.94 87 ARG A N 1
ATOM 688 C CA . ARG A 1 87 ? -11.875 17.420 26.986 1.00 54.94 87 ARG A CA 1
ATOM 689 C C . ARG A 1 87 ? -12.284 18.785 26.421 1.00 54.94 87 ARG A C 1
ATOM 691 O O . ARG A 1 87 ? -11.812 19.795 26.927 1.00 54.94 87 ARG A O 1
ATOM 698 N N . ILE A 1 88 ? -13.134 18.829 25.395 1.00 54.59 88 ILE A N 1
ATOM 699 C CA . ILE A 1 88 ? -13.642 20.082 24.808 1.00 54.59 88 ILE A CA 1
ATOM 700 C C . ILE A 1 88 ? -14.867 20.596 25.592 1.00 54.59 88 ILE A C 1
ATOM 702 O O . ILE A 1 88 ? -15.212 21.770 25.501 1.00 54.59 88 ILE A O 1
ATOM 706 N N . VAL A 1 89 ? -15.495 19.752 26.422 1.00 49.56 89 VAL A N 1
ATOM 707 C CA . VAL A 1 89 ? -16.673 20.096 27.236 1.00 49.56 89 VAL A CA 1
ATOM 708 C C . VAL A 1 89 ? -16.280 20.239 28.709 1.00 49.56 89 VAL A C 1
ATOM 710 O O . VAL A 1 89 ? -16.803 19.561 29.586 1.00 49.56 89 VAL A O 1
ATOM 713 N N . THR A 1 90 ? -15.349 21.141 28.992 1.00 47.16 90 THR A N 1
ATOM 714 C CA . THR A 1 90 ? -15.268 21.783 30.313 1.00 47.16 90 THR A CA 1
ATOM 715 C C . THR A 1 90 ? -15.230 23.284 30.073 1.00 47.16 90 THR A C 1
ATOM 717 O O . THR A 1 90 ? -14.145 23.835 29.898 1.00 47.16 90 THR A O 1
ATOM 720 N N . PRO A 1 91 ? -16.400 23.933 29.936 1.00 48.19 91 PRO A N 1
ATOM 721 C CA . PRO A 1 91 ? -16.479 25.373 30.101 1.00 48.19 91 PRO A CA 1
ATOM 722 C C . PRO A 1 91 ? -16.240 25.698 31.583 1.00 48.19 91 PRO A C 1
ATOM 724 O O . PRO A 1 91 ? -16.866 25.078 32.447 1.00 48.19 91 PRO A O 1
ATOM 727 N N . ASP A 1 92 ? -15.314 26.621 31.846 1.00 44.16 92 ASP A N 1
ATOM 728 C CA . ASP A 1 92 ? -15.297 27.397 33.096 1.00 44.16 92 ASP A CA 1
ATOM 729 C C . ASP A 1 92 ? -16.588 28.226 33.231 1.00 44.16 92 ASP A C 1
ATOM 731 O O . ASP A 1 92 ? -17.109 28.695 32.186 1.00 44.16 92 ASP A O 1
#

Radius of gyration: 17.74 Å; chains: 1; bounding box: 32×38×49 Å

Sequence (92 aa):
MHEPDDPCFAEEFLGKIMPALIRMGDIRESSILKLADQCDTEAHHCPYVDEGERLEQMATILRSWVIDASGPPPSDWHAEQRRKTLRIVTPD